Protein AF-A0AAE3VBC6-F1 (afdb_monomer_lite)

Sequence (117 aa):
MKKQERESLRLLVLELREERKRLAQALREGCSCDSAGLLKKRAALDALREGADQSFLSMSEKERYSAKGEAMEEELAVMEDATDLLDAALQLLRETDSPEEAAELLADAADYLADLL

Secondary structure (DSSP, 8-state):
--HHHHHHHHHHHHHHHHHHHHHHHHHHTTPPP-HHHHHHHHHHHHHHHHHHHHHHHTS-HHHHTSHHHHHHHHHHHHHHHHHHHHHHHHHHHHHS--HHHHHHHHHHHHHHHHHT-

Structure (mmCIF, N/CA/C/O backbone):
data_AF-A0AAE3VBC6-F1
#
_entry.id   AF-A0AAE3VBC6-F1
#
loop_
_atom_site.group_PDB
_atom_site.id
_atom_site.type_symbol
_atom_site.label_atom_id
_atom_site.label_alt_id
_atom_site.label_comp_id
_atom_site.label_asym_id
_atom_site.label_entity_id
_atom_site.label_seq_id
_atom_site.pdbx_PDB_ins_code
_atom_site.Cartn_x
_atom_site.Cartn_y
_atom_site.Cartn_z
_atom_site.occupancy
_atom_site.B_iso_or_equiv
_atom_site.auth_seq_id
_atom_site.auth_comp_id
_atom_site.auth_asym_id
_atom_site.auth_atom_id
_atom_site.pdbx_PDB_model_num
ATOM 1 N N . MET A 1 1 ? -9.571 4.530 13.437 1.00 59.34 1 MET A N 1
ATOM 2 C CA . MET A 1 1 ? -9.455 5.407 12.262 1.00 59.34 1 MET A CA 1
ATOM 3 C C . MET A 1 1 ? -10.735 6.227 12.072 1.00 59.34 1 MET A C 1
ATOM 5 O O . MET A 1 1 ? -11.830 5.684 12.218 1.00 59.34 1 MET A O 1
ATOM 9 N N . LYS A 1 2 ? -10.631 7.542 11.848 1.00 66.69 2 LYS A N 1
ATOM 10 C CA . LYS A 1 2 ? -11.770 8.403 11.481 1.00 66.69 2 LYS A CA 1
ATOM 11 C C . LYS A 1 2 ? -12.265 8.001 10.089 1.00 66.69 2 LYS A C 1
ATOM 13 O O . LYS A 1 2 ? -11.475 7.572 9.256 1.00 66.69 2 LYS A O 1
ATOM 18 N N . LYS A 1 3 ? -13.557 8.196 9.802 1.00 71.00 3 LYS A N 1
ATOM 19 C CA . LYS A 1 3 ? -14.147 7.911 8.477 1.00 71.00 3 LYS A CA 1
ATOM 20 C C . LYS A 1 3 ? -13.319 8.506 7.323 1.00 71.00 3 LYS A C 1
ATOM 22 O O . LYS A 1 3 ? -13.111 7.844 6.317 1.00 71.00 3 LYS A O 1
ATOM 27 N N . GLN A 1 4 ? -12.800 9.716 7.522 1.00 71.50 4 GLN A N 1
ATOM 28 C CA . GLN A 1 4 ? -11.978 10.426 6.545 1.00 71.50 4 GLN A CA 1
ATOM 29 C C . GLN A 1 4 ? -10.628 9.743 6.271 1.00 71.50 4 GLN A C 1
ATOM 31 O O . GLN A 1 4 ? -10.230 9.645 5.122 1.00 71.50 4 GLN A O 1
ATOM 36 N N . GLU A 1 5 ? -9.948 9.235 7.300 1.00 65.50 5 GLU A N 1
ATOM 37 C CA . GLU A 1 5 ? -8.670 8.519 7.153 1.00 65.50 5 GLU A CA 1
ATOM 38 C C . GLU A 1 5 ? -8.87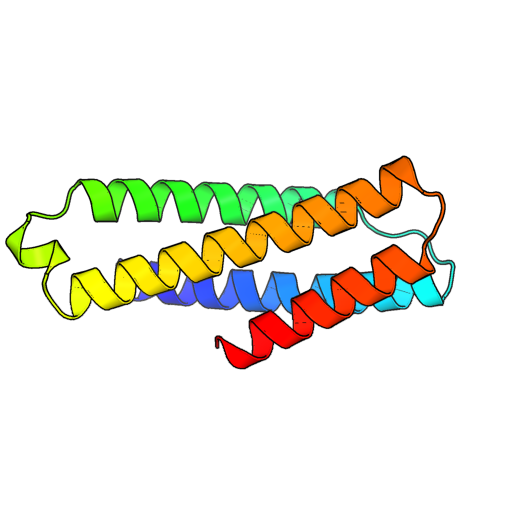0 7.202 6.382 1.00 65.50 5 GLU A C 1
ATOM 40 O O . GLU A 1 5 ? -8.074 6.874 5.509 1.00 65.50 5 GLU A O 1
ATOM 45 N N . ARG A 1 6 ? -9.996 6.511 6.617 1.00 68.69 6 ARG A N 1
ATOM 46 C CA . ARG A 1 6 ? -10.393 5.307 5.866 1.00 68.69 6 ARG A CA 1
ATOM 47 C C . ARG A 1 6 ? -10.660 5.592 4.393 1.00 68.69 6 ARG A C 1
ATOM 49 O O . ARG A 1 6 ? -10.241 4.836 3.525 1.00 68.69 6 ARG A O 1
ATOM 56 N N . GLU A 1 7 ? -11.364 6.682 4.107 1.00 72.56 7 GLU A N 1
ATOM 57 C CA . GLU A 1 7 ? -11.625 7.118 2.734 1.00 72.56 7 GLU A CA 1
ATOM 58 C C . GLU A 1 7 ? -10.330 7.540 2.029 1.00 72.56 7 GLU A C 1
ATOM 60 O O . GLU A 1 7 ? -10.119 7.160 0.880 1.00 72.56 7 GLU A O 1
ATOM 65 N N . SER A 1 8 ? -9.433 8.252 2.718 1.00 71.75 8 SER A N 1
ATOM 66 C CA . SER A 1 8 ? -8.107 8.600 2.194 1.00 71.75 8 SER A CA 1
ATOM 67 C C . SER A 1 8 ? -7.255 7.367 1.905 1.00 71.75 8 SER A C 1
ATOM 69 O O . SER A 1 8 ? -6.627 7.305 0.852 1.00 71.75 8 SER A O 1
ATOM 71 N N . LEU A 1 9 ? -7.277 6.370 2.792 1.00 69.56 9 LEU A N 1
ATOM 72 C CA . LEU A 1 9 ? -6.584 5.104 2.581 1.00 69.56 9 LEU A CA 1
ATOM 73 C C . LEU A 1 9 ? -7.139 4.364 1.363 1.00 69.56 9 LEU A C 1
ATOM 75 O O . LEU A 1 9 ? -6.384 3.978 0.476 1.00 69.56 9 LEU A O 1
ATOM 79 N N . ARG A 1 10 ? -8.466 4.227 1.279 1.00 72.50 10 ARG A N 1
ATOM 80 C CA . ARG A 1 10 ? -9.125 3.565 0.149 1.00 72.50 10 ARG A CA 1
ATOM 81 C C . ARG A 1 10 ? -8.778 4.233 -1.180 1.00 72.50 10 ARG A C 1
ATOM 83 O O . ARG A 1 10 ? -8.496 3.545 -2.157 1.00 72.50 10 ARG A O 1
ATOM 90 N N . LEU A 1 11 ? -8.778 5.565 -1.214 1.00 77.19 11 LEU A N 1
ATOM 91 C CA . LEU A 1 11 ? -8.369 6.329 -2.392 1.00 77.19 11 LEU A CA 1
ATOM 92 C C . LEU A 1 11 ? -6.900 6.082 -2.740 1.00 77.19 11 LEU A C 1
ATOM 94 O O . LEU A 1 11 ? -6.599 5.856 -3.907 1.00 77.19 11 LEU A O 1
ATOM 98 N N . LEU A 1 12 ? -6.003 6.049 -1.752 1.00 74.00 12 LEU A N 1
ATOM 99 C CA . LEU A 1 12 ? -4.586 5.792 -1.994 1.00 74.00 12 LEU A CA 1
ATOM 100 C C . LEU A 1 12 ? -4.330 4.373 -2.525 1.00 74.00 12 LEU A C 1
ATOM 102 O O . LEU A 1 12 ? -3.535 4.206 -3.446 1.00 74.00 12 LEU A O 1
ATOM 106 N N . VAL A 1 13 ? -5.029 3.360 -2.003 1.00 73.62 13 VAL A N 1
ATOM 107 C CA . VAL A 1 13 ? -4.938 1.974 -2.498 1.00 73.62 13 VAL A CA 1
ATOM 108 C C . VAL A 1 13 ? -5.452 1.873 -3.939 1.00 73.62 13 VAL A C 1
ATOM 110 O O . VAL A 1 13 ? -4.807 1.250 -4.782 1.00 73.62 13 VAL A O 1
ATOM 113 N N . LEU A 1 14 ? -6.566 2.540 -4.264 1.00 75.88 14 LEU A N 1
ATOM 114 C CA . LEU A 1 14 ? -7.079 2.621 -5.638 1.00 75.88 14 LEU A CA 1
ATOM 115 C C . LEU A 1 14 ? -6.094 3.326 -6.578 1.00 75.88 14 LEU A C 1
ATOM 117 O O . LEU A 1 14 ? -5.836 2.859 -7.686 1.00 75.88 14 LEU A O 1
ATOM 121 N N . GLU A 1 15 ? -5.518 4.438 -6.133 1.00 75.81 15 GLU A N 1
ATOM 122 C CA . GLU A 1 15 ? -4.499 5.161 -6.882 1.00 75.81 15 GLU A CA 1
ATOM 123 C C . GLU A 1 15 ? -3.230 4.334 -7.088 1.00 75.81 15 GLU A C 1
ATOM 125 O O . GLU A 1 15 ? -2.593 4.469 -8.133 1.00 75.81 15 GLU A O 1
ATOM 130 N N . LEU A 1 16 ? -2.845 3.500 -6.119 1.00 73.81 16 LEU A N 1
ATOM 131 C CA . LEU A 1 16 ? -1.711 2.591 -6.246 1.00 73.81 16 LEU A CA 1
ATOM 132 C C . LEU A 1 16 ? -2.007 1.493 -7.268 1.00 73.81 16 LEU A C 1
ATOM 134 O O . LEU A 1 16 ? -1.184 1.239 -8.147 1.00 73.81 16 LEU A O 1
ATOM 138 N N . ARG A 1 17 ? -3.194 0.885 -7.189 1.00 76.88 17 ARG A N 1
ATOM 139 C CA . ARG A 1 17 ? -3.666 -0.122 -8.144 1.00 76.88 17 ARG A CA 1
ATOM 140 C C . ARG A 1 17 ? -3.591 0.388 -9.581 1.00 76.88 17 ARG A C 1
ATOM 142 O O . ARG A 1 17 ? -3.058 -0.296 -10.451 1.00 76.88 17 ARG A O 1
ATOM 149 N N . GLU A 1 18 ? -4.117 1.582 -9.836 1.00 78.81 18 GLU A N 1
ATOM 150 C CA . GLU A 1 18 ? -4.146 2.138 -11.190 1.00 78.81 18 GLU A CA 1
ATOM 151 C C . GLU A 1 18 ? -2.746 2.487 -11.711 1.00 78.81 18 GLU A C 1
ATOM 153 O O . GLU A 1 18 ? -2.473 2.246 -12.887 1.00 78.81 18 GLU A O 1
ATOM 158 N N . GLU A 1 19 ? -1.816 2.960 -10.870 1.00 73.31 19 GLU A N 1
ATOM 159 C CA . GLU A 1 19 ? -0.427 3.114 -11.334 1.00 73.31 19 GLU A CA 1
ATOM 160 C C . GLU A 1 19 ? 0.234 1.775 -11.618 1.00 73.31 19 GLU A C 1
ATOM 162 O O . GLU A 1 19 ? 0.899 1.651 -12.640 1.00 73.31 19 GLU A O 1
ATOM 167 N N . ARG A 1 20 ? 0.049 0.764 -10.760 1.00 75.94 20 ARG A N 1
ATOM 168 C CA . ARG A 1 20 ? 0.622 -0.570 -10.987 1.00 75.94 20 ARG A CA 1
ATOM 169 C C . ARG A 1 20 ? 0.210 -1.135 -12.341 1.00 75.94 20 ARG A C 1
ATOM 171 O O . ARG A 1 20 ? 1.071 -1.597 -13.082 1.00 75.94 20 ARG A O 1
ATOM 178 N N . LYS A 1 21 ? -1.069 -1.003 -12.711 1.00 78.19 21 LYS A N 1
ATOM 179 C CA . LYS A 1 21 ? -1.554 -1.376 -14.049 1.00 78.19 21 LYS A CA 1
ATOM 180 C C . LYS A 1 21 ? -0.870 -0.582 -15.158 1.00 78.19 21 LYS A C 1
ATOM 182 O O . LYS A 1 21 ? -0.430 -1.173 -16.140 1.00 78.19 21 LYS A O 1
ATOM 187 N N . ARG A 1 22 ? -0.752 0.743 -15.009 1.00 74.94 22 ARG A N 1
ATOM 188 C CA . ARG A 1 22 ? -0.065 1.591 -16.000 1.00 74.94 22 ARG A CA 1
ATOM 189 C C . ARG A 1 22 ? 1.405 1.229 -16.151 1.00 74.94 22 ARG A C 1
ATOM 191 O O . ARG A 1 22 ? 1.924 1.283 -17.256 1.00 74.94 22 ARG A O 1
ATOM 198 N N . LEU A 1 23 ? 2.072 0.859 -15.065 1.00 72.19 23 LEU A N 1
ATOM 199 C CA . LEU A 1 23 ? 3.474 0.457 -15.078 1.00 72.19 23 LEU A CA 1
ATOM 200 C C . LEU A 1 23 ? 3.656 -0.910 -15.706 1.00 72.19 23 LEU A C 1
ATOM 202 O O . LEU A 1 23 ? 4.510 -1.048 -16.571 1.00 72.19 23 LEU A O 1
ATOM 206 N N . ALA A 1 24 ? 2.821 -1.882 -15.338 1.00 73.25 24 ALA A N 1
ATOM 207 C CA . ALA A 1 24 ? 2.789 -3.177 -16.003 1.00 73.25 24 ALA A CA 1
ATOM 208 C C . ALA A 1 24 ? 2.588 -3.006 -17.516 1.00 73.25 24 ALA A C 1
ATOM 210 O O . ALA A 1 24 ? 3.298 -3.613 -18.314 1.00 73.25 24 ALA A O 1
ATOM 211 N N . GLN A 1 25 ? 1.673 -2.122 -17.920 1.00 77.06 25 GLN A N 1
ATOM 212 C CA . GLN A 1 25 ? 1.453 -1.796 -19.324 1.00 77.06 25 GLN A CA 1
ATOM 213 C C . GLN A 1 25 ? 2.672 -1.115 -19.966 1.00 77.06 25 GLN A C 1
ATOM 215 O O . GLN A 1 25 ? 3.129 -1.564 -21.011 1.00 77.06 25 GLN A O 1
ATOM 220 N N . ALA A 1 26 ? 3.235 -0.079 -19.340 1.00 72.75 26 ALA A N 1
ATOM 221 C CA . ALA A 1 26 ? 4.391 0.645 -19.868 1.00 72.75 26 ALA A CA 1
ATOM 222 C C . ALA A 1 26 ? 5.611 -0.269 -20.049 1.00 72.75 26 ALA A C 1
ATOM 224 O O . ALA A 1 26 ? 6.306 -0.166 -21.056 1.00 72.75 26 ALA A O 1
ATOM 225 N N . LEU A 1 27 ? 5.837 -1.191 -19.111 1.00 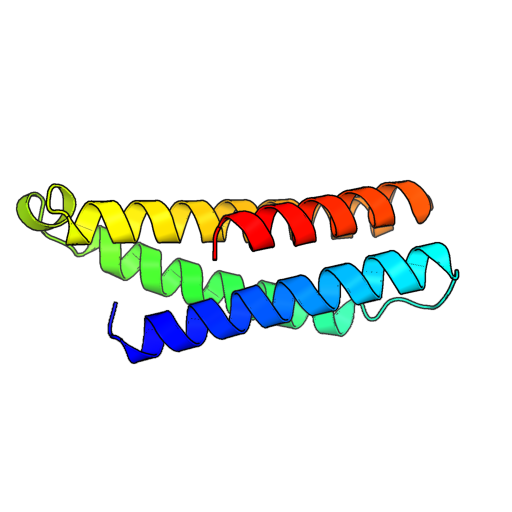71.75 27 LEU A N 1
ATOM 226 C CA . LEU A 1 27 ? 6.900 -2.188 -19.190 1.00 71.75 27 LEU A CA 1
ATOM 227 C C . LEU A 1 27 ? 6.683 -3.163 -20.349 1.00 71.75 27 LEU A C 1
ATOM 229 O O . LEU A 1 27 ? 7.609 -3.386 -21.125 1.00 71.75 27 LEU A O 1
ATOM 233 N N . ARG A 1 28 ? 5.455 -3.669 -20.529 1.00 78.00 28 ARG A N 1
ATOM 234 C CA . ARG A 1 28 ? 5.087 -4.510 -21.687 1.00 78.00 28 ARG A CA 1
ATOM 235 C C . ARG A 1 28 ? 5.248 -3.776 -23.020 1.00 78.00 28 ARG A C 1
ATOM 237 O O . ARG A 1 28 ? 5.535 -4.397 -24.037 1.00 78.00 28 ARG A O 1
ATOM 244 N N . GLU A 1 29 ? 5.064 -2.460 -23.020 1.00 78.31 29 GLU A N 1
ATOM 245 C CA . GLU A 1 29 ? 5.210 -1.592 -24.194 1.00 78.31 29 GLU A CA 1
ATOM 246 C C . GLU A 1 29 ? 6.649 -1.068 -24.390 1.00 78.31 29 GLU A C 1
ATOM 248 O O . GLU A 1 29 ? 6.907 -0.335 -25.346 1.00 78.31 29 GLU A O 1
ATOM 253 N N . GLY A 1 30 ? 7.598 -1.419 -23.509 1.00 68.50 30 GLY A N 1
ATOM 254 C CA . GLY A 1 30 ? 8.990 -0.947 -23.565 1.00 68.50 30 GLY A CA 1
ATOM 255 C C . GLY A 1 30 ? 9.153 0.563 -23.331 1.00 68.50 30 GLY A C 1
ATOM 256 O O . GLY A 1 30 ? 10.155 1.157 -23.730 1.00 68.50 30 GLY A O 1
ATOM 257 N N . CYS A 1 31 ? 8.157 1.203 -22.719 1.00 65.88 31 CYS A N 1
ATOM 258 C CA . CYS A 1 31 ? 8.136 2.629 -22.419 1.00 65.88 31 CYS A CA 1
ATOM 259 C C . CYS A 1 31 ? 8.804 2.928 -21.066 1.00 65.88 31 CYS A C 1
ATOM 261 O O . CYS A 1 31 ? 8.784 2.111 -20.146 1.00 65.88 31 CYS A O 1
ATOM 263 N N . SER A 1 32 ? 9.382 4.128 -20.913 1.00 61.84 32 SER A N 1
ATOM 264 C CA . SER A 1 32 ? 10.003 4.528 -19.644 1.00 61.84 32 SER A CA 1
ATOM 265 C C . SER A 1 32 ? 8.951 4.617 -18.535 1.00 61.84 32 SER A C 1
ATOM 267 O O . SER A 1 32 ? 8.025 5.426 -18.615 1.00 61.84 32 SER A O 1
ATOM 269 N N . CYS A 1 33 ? 9.113 3.814 -17.490 1.00 63.06 33 CYS A N 1
ATOM 270 C CA . CYS A 1 33 ? 8.260 3.809 -16.308 1.00 63.06 33 CYS A CA 1
ATOM 271 C C . CYS A 1 33 ? 8.533 5.022 -15.390 1.00 63.06 33 CYS A C 1
ATOM 273 O O . CYS A 1 33 ? 9.691 5.346 -15.113 1.00 63.06 33 CYS A O 1
ATOM 275 N N . ASP A 1 34 ? 7.480 5.667 -14.864 1.00 69.19 34 ASP A N 1
ATOM 276 C CA . ASP A 1 34 ? 7.597 6.740 -13.857 1.00 69.19 34 ASP A CA 1
ATOM 277 C C . ASP A 1 34 ? 7.868 6.160 -12.457 1.00 69.19 34 ASP A C 1
ATOM 279 O O . ASP A 1 34 ? 6.999 6.079 -11.585 1.00 69.19 34 ASP A O 1
ATOM 283 N N . SER A 1 35 ? 9.113 5.743 -12.234 1.00 66.00 35 SER A N 1
ATOM 284 C CA . SER A 1 35 ? 9.578 5.250 -10.934 1.00 66.00 35 SER A CA 1
ATOM 285 C C . SER A 1 35 ? 9.505 6.314 -9.829 1.00 66.00 35 SER A C 1
ATOM 287 O O . SER A 1 35 ? 9.346 5.978 -8.656 1.00 66.00 35 SER A O 1
ATOM 289 N N . ALA A 1 36 ? 9.555 7.606 -10.171 1.00 70.12 36 ALA A N 1
ATOM 290 C CA . ALA A 1 36 ? 9.460 8.693 -9.199 1.00 70.12 36 ALA A CA 1
ATOM 291 C C . ALA A 1 36 ? 8.033 8.851 -8.647 1.00 70.12 36 ALA A C 1
ATOM 293 O O . ALA A 1 36 ? 7.859 9.106 -7.451 1.00 70.12 36 ALA A O 1
ATOM 294 N N . GLY A 1 37 ? 7.015 8.679 -9.494 1.00 70.69 37 GLY A N 1
ATOM 295 C CA . GLY A 1 37 ? 5.613 8.618 -9.082 1.00 70.69 37 GLY A CA 1
ATOM 296 C C . GLY A 1 37 ? 5.347 7.466 -8.111 1.00 70.69 37 GLY A C 1
ATOM 297 O O . GLY A 1 37 ? 4.737 7.676 -7.060 1.00 70.69 37 GLY A O 1
ATOM 298 N N . LEU A 1 38 ? 5.886 6.279 -8.400 1.00 68.81 38 LEU A N 1
ATOM 299 C CA . LEU A 1 38 ? 5.775 5.110 -7.520 1.00 68.81 38 LEU A CA 1
ATOM 300 C C . LEU A 1 38 ? 6.365 5.339 -6.138 1.00 68.81 38 LEU A C 1
ATOM 302 O O . LEU A 1 38 ? 5.706 5.071 -5.136 1.00 68.81 38 LEU A O 1
ATOM 306 N N . LEU A 1 39 ? 7.588 5.865 -6.079 1.00 72.75 39 LEU A N 1
ATOM 307 C CA . LEU A 1 39 ? 8.276 6.117 -4.815 1.00 72.75 39 LEU A CA 1
ATOM 308 C C . LEU A 1 39 ? 7.503 7.108 -3.934 1.00 72.75 39 LEU A C 1
ATOM 310 O O . LEU A 1 39 ? 7.465 6.953 -2.715 1.00 72.75 39 LEU A O 1
ATOM 314 N N . LYS A 1 40 ? 6.827 8.095 -4.536 1.00 77.56 40 LYS A N 1
ATOM 315 C CA . LYS A 1 40 ? 5.950 9.017 -3.797 1.00 77.56 40 LYS A CA 1
ATOM 316 C C . LYS A 1 40 ? 4.721 8.314 -3.226 1.00 77.56 40 LYS A C 1
ATOM 318 O O . LYS A 1 40 ? 4.371 8.569 -2.076 1.00 77.56 40 LYS A O 1
ATOM 323 N N . LYS A 1 41 ? 4.073 7.436 -3.999 1.00 72.44 41 LYS A N 1
ATOM 324 C CA . LYS A 1 41 ? 2.901 6.678 -3.526 1.00 72.44 41 LYS A CA 1
ATOM 325 C C . LYS A 1 41 ? 3.280 5.677 -2.434 1.00 72.44 41 LYS A C 1
ATOM 327 O O . LYS A 1 41 ? 2.574 5.589 -1.436 1.00 72.44 41 LYS A O 1
ATOM 332 N N . ARG A 1 42 ? 4.439 5.024 -2.567 1.00 77.19 42 ARG A N 1
ATOM 333 C CA . ARG A 1 42 ? 5.053 4.184 -1.529 1.00 77.19 42 ARG A CA 1
ATOM 334 C C . ARG A 1 42 ? 5.238 4.957 -0.226 1.00 77.19 42 ARG A C 1
ATOM 336 O O . ARG A 1 42 ? 4.776 4.523 0.819 1.00 77.19 42 ARG A O 1
ATOM 343 N N . ALA A 1 43 ? 5.858 6.135 -0.296 1.00 80.12 43 ALA A N 1
ATOM 344 C CA . ALA A 1 43 ? 6.078 6.973 0.882 1.00 80.12 43 ALA A CA 1
ATOM 345 C C . ALA A 1 43 ? 4.763 7.426 1.546 1.00 80.12 43 ALA A C 1
ATOM 347 O O . ALA A 1 43 ? 4.693 7.534 2.768 1.00 80.12 43 ALA A O 1
ATOM 348 N N . ALA A 1 44 ? 3.713 7.679 0.757 1.00 79.81 44 ALA A N 1
ATOM 349 C CA . ALA A 1 44 ? 2.395 8.013 1.288 1.00 79.81 44 ALA A CA 1
ATOM 350 C C . ALA A 1 44 ? 1.722 6.817 1.986 1.00 79.81 44 ALA A C 1
ATOM 352 O O . ALA A 1 44 ? 1.113 7.001 3.039 1.00 79.81 44 ALA A O 1
ATOM 353 N N . LEU A 1 45 ? 1.848 5.606 1.429 1.00 75.62 45 LEU A N 1
ATOM 354 C CA . LEU A 1 45 ? 1.320 4.378 2.036 1.00 75.62 45 LEU A CA 1
ATOM 355 C C . LEU A 1 45 ? 2.008 4.072 3.362 1.00 75.62 45 LEU A C 1
ATOM 357 O O . LEU A 1 45 ? 1.316 3.820 4.343 1.00 75.62 45 LEU A O 1
ATOM 361 N N . ASP A 1 46 ? 3.334 4.195 3.413 1.00 81.75 46 ASP A N 1
ATOM 362 C CA . ASP A 1 46 ? 4.106 4.045 4.648 1.00 81.75 46 ASP A CA 1
ATOM 363 C C . ASP A 1 46 ? 3.640 5.011 5.738 1.00 81.75 46 ASP A C 1
ATOM 365 O O . ASP A 1 46 ? 3.403 4.600 6.870 1.00 81.75 46 ASP A O 1
ATOM 369 N N . ALA A 1 47 ? 3.457 6.291 5.399 1.00 81.12 47 ALA A N 1
ATOM 370 C CA . ALA A 1 47 ? 3.014 7.294 6.363 1.00 81.12 47 ALA A CA 1
ATOM 371 C C . ALA A 1 47 ? 1.601 7.001 6.899 1.00 81.12 47 ALA A C 1
ATOM 373 O O . ALA A 1 47 ? 1.325 7.209 8.083 1.00 81.12 47 ALA A O 1
ATOM 374 N N . LEU A 1 48 ? 0.697 6.509 6.042 1.00 78.62 48 LEU A N 1
ATOM 375 C CA . LEU A 1 48 ? -0.630 6.079 6.482 1.00 78.62 48 LEU A CA 1
ATOM 376 C C . LEU A 1 48 ? -0.555 4.817 7.346 1.00 78.62 48 LEU A C 1
ATOM 378 O O . LEU A 1 48 ? -1.260 4.751 8.353 1.00 78.62 48 LEU A O 1
ATOM 382 N N . ARG A 1 49 ? 0.293 3.848 6.976 1.00 81.56 49 ARG A N 1
ATOM 383 C CA . ARG A 1 49 ? 0.478 2.597 7.719 1.00 81.56 49 ARG A CA 1
ATOM 384 C C . ARG A 1 49 ? 0.989 2.904 9.113 1.00 81.56 49 ARG A C 1
ATOM 386 O O . ARG A 1 49 ? 0.382 2.474 10.079 1.00 81.56 49 ARG A O 1
ATOM 393 N N . GLU A 1 50 ? 2.029 3.723 9.223 1.00 85.50 50 GLU A N 1
ATOM 394 C CA . GLU A 1 50 ? 2.607 4.115 10.506 1.00 85.50 50 GLU A CA 1
ATOM 395 C C . GLU A 1 50 ? 1.569 4.810 11.404 1.00 85.50 50 GLU A C 1
ATOM 397 O O . GLU A 1 50 ? 1.458 4.508 12.594 1.00 85.50 50 GLU A O 1
ATOM 402 N N . GLY A 1 51 ? 0.748 5.700 10.837 1.00 82.62 51 GLY A N 1
ATOM 403 C CA . GLY A 1 51 ? -0.346 6.342 11.570 1.00 82.62 51 GLY A CA 1
ATOM 404 C C . GLY A 1 51 ? -1.429 5.358 12.034 1.00 82.62 51 GLY A C 1
ATOM 405 O O . GLY A 1 51 ? -1.957 5.488 13.148 1.00 82.62 51 GLY A O 1
ATOM 406 N N . ALA A 1 52 ? -1.754 4.363 11.206 1.00 78.88 52 ALA A N 1
ATOM 407 C CA . ALA A 1 52 ? -2.678 3.290 11.550 1.00 78.88 52 ALA A CA 1
ATOM 408 C C . ALA A 1 52 ? -2.081 2.355 12.618 1.00 78.88 52 ALA A C 1
ATOM 410 O O . ALA A 1 52 ? -2.739 2.110 13.627 1.00 78.88 52 ALA A O 1
ATOM 411 N N . ASP A 1 53 ? -0.821 1.942 12.494 1.00 82.69 53 ASP A N 1
ATOM 412 C CA . ASP A 1 53 ? -0.111 1.101 13.464 1.00 82.69 53 ASP A CA 1
ATOM 413 C C . ASP A 1 53 ? -0.071 1.767 14.843 1.00 82.69 53 ASP A C 1
ATOM 415 O O . ASP A 1 53 ? -0.470 1.176 15.847 1.00 82.69 53 ASP A O 1
ATOM 419 N N . GLN A 1 54 ? 0.309 3.047 14.912 1.00 84.56 54 GLN A N 1
ATOM 420 C CA . GLN A 1 54 ? 0.293 3.811 16.166 1.00 84.56 54 GLN A CA 1
ATOM 421 C C . GLN A 1 54 ? -1.116 3.898 16.773 1.00 84.56 54 GLN A C 1
ATOM 423 O O . GLN A 1 54 ? -1.304 3.811 17.994 1.00 84.56 54 GLN A O 1
ATOM 428 N N . SER A 1 55 ? -2.133 4.044 15.925 1.00 82.06 55 SER A N 1
ATOM 429 C CA . SER A 1 55 ? -3.530 4.087 16.352 1.00 82.06 55 SER A CA 1
ATOM 430 C C . SER A 1 55 ? -4.025 2.732 16.876 1.00 82.06 55 SER A C 1
ATOM 432 O O . SER A 1 55 ? -4.801 2.708 17.827 1.00 82.06 55 SER A O 1
ATOM 434 N N . PHE A 1 56 ? -3.569 1.613 16.310 1.00 83.06 56 PHE A N 1
ATOM 435 C CA . PHE A 1 56 ? -3.902 0.262 16.773 1.00 83.06 56 PHE A CA 1
ATOM 436 C C . PHE A 1 56 ? -3.164 -0.082 18.075 1.00 83.06 56 PHE A C 1
ATOM 438 O O . PHE A 1 56 ? -3.752 -0.576 19.042 1.00 83.06 56 PHE A O 1
ATOM 445 N N . LEU A 1 57 ? -1.879 0.268 18.158 1.00 84.69 57 LEU A N 1
ATOM 446 C CA . LEU A 1 57 ? -1.054 0.068 19.350 1.00 84.69 57 LEU A CA 1
ATOM 447 C C . LEU A 1 57 ? -1.531 0.902 20.547 1.00 84.69 57 LEU A C 1
ATOM 449 O O . LEU A 1 57 ? -1.363 0.479 21.690 1.00 84.69 57 LEU A O 1
ATOM 453 N N . SER A 1 58 ? -2.172 2.046 20.317 1.00 85.94 58 SER A N 1
ATOM 454 C CA . SER A 1 58 ? -2.766 2.858 21.389 1.00 85.94 58 SER A CA 1
ATOM 455 C C . SER A 1 58 ? -4.156 2.389 21.843 1.00 85.94 58 SER A C 1
ATOM 457 O O . SER A 1 58 ? -4.647 2.873 22.864 1.00 85.94 58 SER A O 1
ATOM 459 N N . MET A 1 59 ? -4.781 1.428 21.147 1.00 85.50 59 MET A N 1
ATOM 460 C CA . MET A 1 59 ? -6.044 0.828 21.588 1.00 85.50 59 MET A CA 1
ATOM 461 C C . MET A 1 59 ? -5.867 0.021 22.874 1.00 85.50 59 MET A C 1
ATOM 463 O O . MET A 1 59 ? -4.865 -0.675 23.063 1.00 85.50 59 MET A O 1
ATOM 467 N N . SER A 1 60 ? -6.888 0.056 23.733 1.00 87.94 60 SER A N 1
ATOM 468 C CA . SER A 1 60 ? -6.968 -0.858 24.871 1.00 87.94 60 SER A CA 1
ATOM 469 C C . SER A 1 60 ? -7.148 -2.308 24.408 1.00 87.94 60 SER A C 1
ATOM 471 O O . SER A 1 60 ? -7.682 -2.573 23.332 1.00 87.94 60 SER A O 1
ATOM 473 N N . GLU A 1 61 ? -6.765 -3.270 25.247 1.00 85.38 61 GLU A N 1
ATOM 474 C CA . GLU A 1 61 ? -6.908 -4.704 24.947 1.00 85.38 61 GLU A CA 1
ATOM 475 C C . GLU A 1 61 ? -8.355 -5.083 24.578 1.00 85.38 61 GLU A C 1
ATOM 477 O O . GLU A 1 61 ? -8.598 -5.794 23.608 1.00 85.38 61 GLU A O 1
ATOM 482 N N . LYS A 1 62 ? -9.337 -4.510 25.285 1.00 87.62 62 LYS A N 1
ATOM 483 C CA . LYS A 1 62 ? -10.763 -4.696 24.986 1.00 87.62 62 LYS A CA 1
ATOM 484 C C . LYS A 1 62 ? -11.157 -4.171 23.602 1.00 87.62 62 LYS A C 1
ATOM 486 O O . LYS A 1 62 ? -12.043 -4.735 22.967 1.00 87.62 62 LYS A O 1
ATOM 491 N N . GLU A 1 63 ? -10.564 -3.067 23.159 1.00 83.00 63 GLU A N 1
ATOM 492 C CA . GLU A 1 63 ? -10.843 -2.491 21.842 1.00 83.00 63 GLU A CA 1
ATOM 493 C C . GLU A 1 63 ? -10.187 -3.294 20.721 1.00 83.00 63 GLU A C 1
ATOM 495 O O . GLU A 1 63 ? -10.800 -3.433 19.663 1.00 83.00 63 GLU A O 1
ATOM 500 N N . ARG A 1 64 ? -9.003 -3.868 20.962 1.00 79.50 64 ARG A N 1
ATOM 501 C CA . ARG A 1 64 ? -8.334 -4.747 19.993 1.00 79.50 64 ARG A CA 1
ATOM 502 C C . ARG A 1 64 ? -9.130 -6.026 19.732 1.00 79.50 64 ARG A C 1
ATOM 504 O O . ARG A 1 64 ? -9.322 -6.375 18.581 1.00 79.50 64 ARG A O 1
ATOM 511 N N . TYR A 1 65 ? -9.704 -6.640 20.769 1.00 84.56 65 TYR A N 1
ATOM 512 C CA . TYR A 1 65 ? -10.597 -7.804 20.629 1.00 84.56 65 TYR A CA 1
ATOM 513 C C . TYR A 1 65 ? -12.061 -7.443 20.317 1.00 84.56 65 TYR A C 1
ATOM 515 O O . TYR A 1 65 ? -12.982 -8.205 20.611 1.00 84.56 65 TYR A O 1
ATOM 523 N N . SER A 1 66 ? -12.309 -6.247 19.783 1.00 88.00 66 SER A N 1
ATOM 524 C CA . SER A 1 66 ? -13.629 -5.854 19.290 1.00 88.00 66 SER A CA 1
ATOM 525 C C . SER A 1 66 ? -13.648 -5.889 17.765 1.00 88.00 66 SER A C 1
ATOM 527 O O . SER A 1 66 ? -12.603 -5.744 17.144 1.00 88.00 66 SER A O 1
ATOM 529 N N . ALA A 1 67 ? -14.834 -5.927 17.153 1.00 77.69 67 ALA A N 1
ATOM 530 C CA . ALA A 1 67 ? -14.980 -5.841 15.693 1.00 77.69 67 ALA A CA 1
ATOM 531 C C . ALA A 1 67 ? -14.274 -4.615 15.070 1.00 77.69 67 ALA A C 1
ATOM 533 O O . ALA A 1 67 ? -13.901 -4.620 13.904 1.00 77.69 67 ALA A O 1
ATOM 534 N N . LYS A 1 68 ? -14.090 -3.538 15.847 1.00 77.00 68 LYS A N 1
ATOM 535 C CA . LYS A 1 68 ? -13.336 -2.354 15.418 1.00 77.00 68 LYS A CA 1
ATOM 536 C C . LYS A 1 68 ? -11.823 -2.599 15.409 1.00 77.00 68 LYS A C 1
ATOM 538 O O . LYS A 1 68 ? -11.140 -2.013 14.579 1.00 77.00 68 LYS A O 1
ATOM 543 N N . GLY A 1 69 ? -11.319 -3.383 16.358 1.00 77.81 69 GLY A N 1
ATOM 544 C CA . GLY A 1 69 ? -9.922 -3.802 16.407 1.00 77.81 69 GLY A CA 1
ATOM 545 C C . GLY A 1 69 ? -9.614 -4.805 15.301 1.00 77.81 69 GLY A C 1
ATOM 546 O O . GLY A 1 69 ? -8.692 -4.562 14.537 1.00 77.81 69 GLY A O 1
ATOM 547 N N . GLU A 1 70 ? -10.458 -5.826 15.130 1.00 81.69 70 GLU A N 1
ATOM 548 C CA . GLU A 1 70 ? -10.346 -6.820 14.047 1.00 81.69 70 GLU A CA 1
ATOM 549 C C . GLU A 1 70 ? -10.336 -6.156 12.661 1.00 81.69 70 GLU A C 1
ATOM 551 O O . GLU A 1 70 ? -9.430 -6.386 11.869 1.00 81.69 70 GLU A O 1
ATOM 556 N N . ALA A 1 71 ? -11.278 -5.244 12.393 1.00 79.69 71 ALA A N 1
ATOM 557 C CA . ALA A 1 71 ? -11.313 -4.517 11.121 1.00 79.69 71 ALA A CA 1
ATOM 558 C C . ALA A 1 71 ? -10.074 -3.633 10.894 1.00 79.69 71 ALA A C 1
ATOM 560 O O . ALA A 1 71 ? -9.705 -3.363 9.757 1.00 79.69 71 ALA A O 1
ATOM 561 N N . MET A 1 72 ? -9.449 -3.141 11.967 1.00 77.75 72 MET A N 1
ATOM 562 C CA . MET A 1 72 ? -8.247 -2.317 11.872 1.00 77.75 72 MET A CA 1
ATOM 563 C C . MET A 1 72 ? -6.986 -3.160 11.656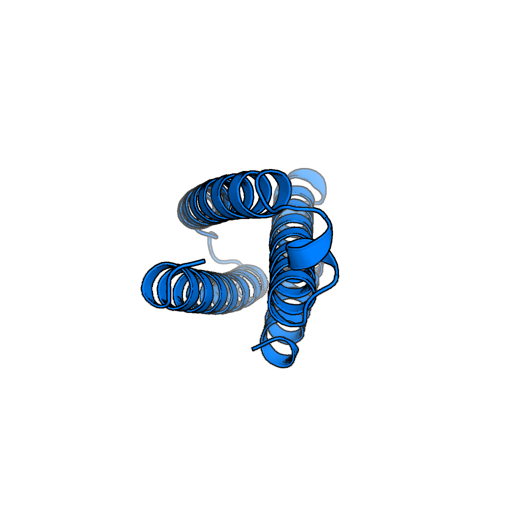 1.00 77.75 72 MET A C 1
ATOM 565 O O . MET A 1 72 ? -6.089 -2.725 10.943 1.00 77.75 72 MET A O 1
ATOM 569 N N . GLU A 1 73 ? -6.927 -4.352 12.247 1.00 81.88 73 GLU A N 1
ATOM 570 C CA . GLU A 1 73 ? -5.877 -5.344 12.006 1.00 81.88 73 GLU A CA 1
ATOM 571 C C . GLU A 1 73 ? -5.922 -5.859 10.558 1.00 81.88 73 GLU A C 1
ATOM 573 O O . GLU A 1 73 ? -4.891 -5.908 9.894 1.00 81.88 73 GLU A O 1
ATOM 578 N N . GLU A 1 74 ? -7.117 -6.141 10.032 1.00 80.69 74 GLU A N 1
ATOM 579 C CA . GLU A 1 74 ? -7.314 -6.526 8.629 1.00 80.69 74 GLU A CA 1
ATOM 580 C C . GLU A 1 74 ? -6.877 -5.411 7.665 1.00 80.69 74 GLU A C 1
ATOM 582 O O . GLU A 1 74 ? -6.155 -5.661 6.701 1.00 80.69 74 GLU A O 1
ATOM 587 N N . GLU A 1 75 ? -7.239 -4.156 7.951 1.00 76.88 75 GLU A N 1
ATOM 588 C CA . GLU A 1 75 ? -6.792 -3.007 7.156 1.00 76.88 75 GLU A CA 1
ATOM 589 C C . GLU A 1 75 ? -5.267 -2.840 7.175 1.00 76.88 75 GLU A C 1
ATOM 591 O O . GLU A 1 75 ? -4.679 -2.539 6.138 1.00 76.88 75 GLU A O 1
ATOM 596 N N . LEU A 1 76 ? -4.617 -3.062 8.322 1.00 79.94 76 LEU A N 1
ATOM 597 C CA . LEU A 1 76 ? -3.157 -3.020 8.434 1.00 79.94 76 LEU A CA 1
ATOM 598 C C . LEU A 1 76 ? -2.480 -4.129 7.619 1.00 79.94 76 LEU A C 1
ATOM 600 O O . LEU A 1 76 ? -1.506 -3.845 6.922 1.00 79.94 76 LEU A O 1
ATOM 604 N N . ALA A 1 77 ? -3.021 -5.349 7.644 1.00 80.56 77 ALA A N 1
ATOM 605 C CA . ALA A 1 77 ? -2.509 -6.463 6.845 1.00 80.56 77 ALA A CA 1
ATOM 606 C C . ALA A 1 77 ? -2.587 -6.165 5.338 1.00 80.56 77 ALA A C 1
ATOM 608 O O . ALA A 1 77 ? -1.613 -6.348 4.611 1.00 80.56 77 ALA A O 1
ATOM 609 N N . VAL A 1 78 ? -3.704 -5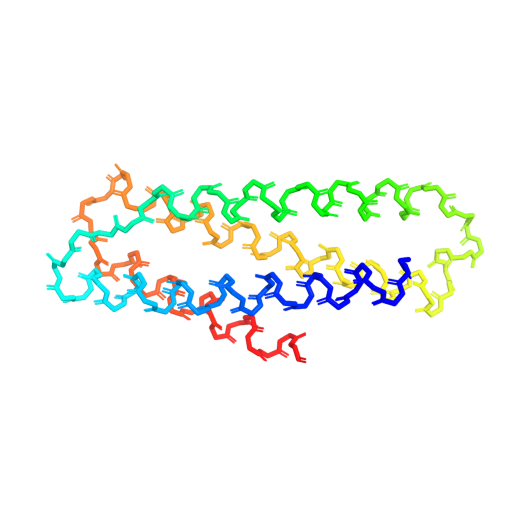.593 4.874 1.00 77.81 78 VAL A N 1
ATOM 610 C CA . VAL A 1 78 ? -3.854 -5.161 3.474 1.00 77.81 78 VAL A CA 1
ATOM 611 C C . VAL A 1 78 ? -2.817 -4.102 3.092 1.00 77.81 78 VAL A C 1
ATOM 613 O O . VAL A 1 78 ? -2.303 -4.109 1.972 1.00 77.81 78 VAL A O 1
ATOM 616 N N . MET A 1 79 ? -2.500 -3.177 4.001 1.00 74.56 79 MET A N 1
ATOM 617 C CA . MET A 1 79 ? -1.486 -2.152 3.750 1.00 74.56 79 MET A CA 1
ATOM 618 C C . MET A 1 79 ? -0.081 -2.740 3.644 1.00 74.56 79 MET A C 1
ATOM 620 O O . MET A 1 79 ? 0.679 -2.299 2.785 1.00 74.56 79 MET A O 1
ATOM 624 N N . GLU A 1 80 ? 0.251 -3.718 4.484 1.00 80.25 80 GLU A N 1
ATOM 625 C CA . GLU A 1 80 ? 1.535 -4.418 4.455 1.00 80.25 80 GLU A CA 1
ATOM 626 C C . GLU A 1 80 ? 1.728 -5.187 3.141 1.00 80.25 80 GLU A C 1
ATOM 628 O O . GLU A 1 80 ? 2.705 -4.940 2.428 1.00 80.25 80 GLU A O 1
ATOM 633 N N . ASP A 1 81 ? 0.736 -5.983 2.736 1.00 78.94 81 ASP A N 1
ATOM 634 C CA . ASP A 1 81 ? 0.766 -6.695 1.453 1.00 78.94 81 ASP A CA 1
ATOM 635 C C . ASP A 1 81 ? 0.877 -5.722 0.267 1.00 78.94 81 ASP A C 1
ATOM 637 O O . ASP A 1 81 ? 1.618 -5.940 -0.700 1.00 78.94 81 ASP A O 1
ATOM 641 N N . ALA A 1 82 ? 0.145 -4.603 0.332 1.00 72.75 82 ALA A N 1
ATOM 642 C CA . ALA A 1 82 ? 0.221 -3.559 -0.676 1.00 72.75 82 ALA A CA 1
ATOM 643 C C . ALA A 1 82 ? 1.621 -2.938 -0.744 1.00 72.75 82 ALA A C 1
ATOM 645 O O . ALA A 1 82 ? 2.066 -2.615 -1.840 1.00 72.75 82 ALA A O 1
ATOM 646 N N . THR A 1 83 ? 2.333 -2.755 0.365 1.00 75.56 83 THR A N 1
ATOM 647 C CA . THR A 1 83 ? 3.708 -2.240 0.326 1.00 75.56 83 THR A CA 1
ATOM 648 C C . THR A 1 83 ? 4.702 -3.275 -0.197 1.00 75.56 83 THR A C 1
ATOM 650 O O . THR A 1 83 ? 5.486 -2.950 -1.091 1.00 75.56 83 THR A O 1
ATOM 653 N N . ASP A 1 84 ? 4.601 -4.530 0.238 1.00 79.94 84 ASP A N 1
ATOM 654 C CA . ASP A 1 84 ? 5.544 -5.596 -0.125 1.00 79.94 84 ASP A CA 1
ATOM 655 C C . ASP A 1 84 ? 5.527 -5.895 -1.627 1.00 79.94 84 ASP A C 1
ATOM 657 O O . ASP A 1 84 ? 6.571 -5.978 -2.280 1.00 79.94 84 ASP A O 1
ATOM 661 N N . LEU A 1 85 ? 4.332 -5.959 -2.219 1.00 73.38 85 LEU A N 1
ATOM 662 C CA . LEU A 1 85 ? 4.178 -6.160 -3.660 1.00 73.38 85 LEU A CA 1
ATOM 663 C C . LEU A 1 85 ? 4.754 -4.997 -4.485 1.00 73.38 85 LEU A C 1
ATOM 665 O O . LEU A 1 85 ? 5.149 -5.180 -5.637 1.00 73.38 85 LEU A O 1
ATOM 669 N N . LEU A 1 86 ? 4.790 -3.780 -3.927 1.00 73.44 86 LEU A N 1
ATOM 670 C CA . LEU A 1 86 ? 5.369 -2.625 -4.612 1.00 73.44 86 LEU A CA 1
ATOM 671 C C . LEU A 1 86 ? 6.892 -2.687 -4.572 1.00 73.44 86 LEU A C 1
ATOM 673 O O . LEU A 1 86 ? 7.540 -2.437 -5.589 1.00 73.44 86 LEU A O 1
ATOM 677 N N . ASP A 1 87 ? 7.443 -3.021 -3.410 1.00 78.25 87 ASP A N 1
ATOM 678 C CA . ASP A 1 87 ? 8.881 -3.131 -3.209 1.00 78.25 87 ASP A CA 1
ATOM 679 C C . ASP A 1 87 ? 9.461 -4.278 -4.051 1.00 78.25 87 ASP A C 1
ATOM 681 O O . ASP A 1 87 ? 10.475 -4.081 -4.721 1.00 78.25 87 ASP A O 1
ATOM 685 N N . ALA A 1 88 ? 8.765 -5.417 -4.143 1.00 74.06 88 ALA A N 1
ATOM 686 C CA . ALA A 1 88 ? 9.143 -6.527 -5.018 1.00 74.06 88 ALA A CA 1
ATOM 687 C C . ALA A 1 88 ? 9.179 -6.124 -6.506 1.00 74.06 88 ALA A C 1
ATOM 689 O O . ALA A 1 88 ? 10.144 -6.422 -7.212 1.00 74.06 88 ALA A O 1
ATOM 690 N N . ALA A 1 89 ? 8.180 -5.376 -6.984 1.00 70.56 89 ALA A N 1
ATOM 691 C CA . ALA A 1 89 ? 8.173 -4.868 -8.354 1.00 70.56 89 ALA A CA 1
ATOM 692 C C . ALA A 1 89 ? 9.310 -3.870 -8.624 1.00 70.56 89 ALA A C 1
ATOM 694 O O . ALA A 1 89 ? 9.974 -3.932 -9.660 1.00 70.56 89 ALA A O 1
ATOM 695 N N . LEU A 1 90 ? 9.555 -2.946 -7.688 1.00 72.81 90 LEU A N 1
ATOM 696 C CA . LEU A 1 90 ? 10.660 -1.990 -7.780 1.00 72.81 90 LEU A CA 1
ATOM 697 C C . LEU A 1 90 ? 12.020 -2.695 -7.761 1.00 72.81 90 LEU A C 1
ATOM 699 O O . LEU A 1 90 ? 12.943 -2.254 -8.445 1.00 72.81 90 LEU A O 1
ATOM 703 N N . GLN A 1 91 ? 12.155 -3.772 -6.990 1.00 74.81 91 GLN A N 1
ATOM 704 C CA . GLN A 1 91 ? 13.371 -4.569 -6.925 1.00 74.81 91 GLN A CA 1
ATOM 705 C C . GLN A 1 91 ? 13.621 -5.322 -8.235 1.00 74.81 91 GLN A C 1
ATOM 707 O O . GLN A 1 91 ? 14.719 -5.215 -8.780 1.00 74.81 91 GLN A O 1
ATOM 712 N N . LEU A 1 92 ? 12.603 -5.979 -8.804 1.00 69.19 92 LEU A N 1
ATOM 713 C CA . LEU A 1 92 ? 12.714 -6.651 -10.105 1.00 69.19 92 LEU A CA 1
ATOM 714 C C . LEU A 1 92 ? 13.172 -5.687 -11.205 1.00 69.19 92 LEU A C 1
ATOM 716 O O . LEU A 1 92 ? 14.112 -6.000 -11.936 1.00 69.19 92 LEU A O 1
ATOM 720 N N . LEU A 1 93 ? 12.601 -4.478 -11.248 1.00 67.75 93 LEU A N 1
ATOM 721 C CA . LEU A 1 93 ? 13.013 -3.426 -12.185 1.00 67.75 93 LEU A CA 1
ATOM 722 C C . LEU A 1 93 ? 14.468 -2.977 -12.024 1.00 67.75 93 LEU A C 1
ATOM 724 O O . LEU A 1 93 ? 15.061 -2.482 -12.979 1.00 67.75 93 LEU A O 1
ATOM 728 N N . ARG A 1 94 ? 15.042 -3.103 -10.824 1.00 71.94 94 ARG A N 1
ATOM 729 C CA . ARG A 1 94 ? 16.434 -2.721 -10.550 1.00 71.94 94 ARG A CA 1
ATOM 730 C C . ARG A 1 94 ? 17.422 -3.848 -10.821 1.00 71.94 94 ARG A C 1
ATOM 732 O O . ARG A 1 94 ? 18.567 -3.553 -11.146 1.00 71.94 94 ARG A O 1
ATOM 739 N N . GLU A 1 95 ? 17.016 -5.098 -10.617 1.00 69.81 95 GLU A N 1
ATOM 740 C CA . GLU A 1 95 ? 17.937 -6.238 -10.557 1.00 69.81 95 GLU A CA 1
ATOM 741 C C . GLU A 1 95 ? 17.986 -7.071 -11.835 1.00 69.81 95 GLU A C 1
ATOM 743 O O . GLU A 1 95 ? 19.045 -7.607 -12.157 1.00 69.81 95 GLU A O 1
ATOM 748 N N . THR A 1 96 ? 16.869 -7.211 -12.549 1.00 59.06 96 THR A N 1
ATOM 749 C CA . THR A 1 96 ? 16.750 -8.276 -13.559 1.00 59.06 96 THR A CA 1
ATOM 750 C C . THR A 1 96 ? 16.845 -7.811 -15.006 1.00 59.06 96 THR A C 1
ATOM 752 O O . THR A 1 96 ? 16.977 -8.665 -15.877 1.00 59.06 96 THR A O 1
ATOM 755 N N . ASP A 1 97 ? 16.767 -6.504 -15.297 1.00 62.00 97 ASP A N 1
ATOM 756 C CA . ASP A 1 97 ? 16.549 -6.002 -16.673 1.00 62.00 97 ASP A CA 1
ATOM 757 C C . ASP A 1 97 ? 15.391 -6.754 -17.392 1.00 62.00 97 ASP A C 1
ATOM 759 O O . ASP A 1 97 ? 15.311 -6.764 -18.620 1.00 62.00 97 ASP A O 1
ATOM 763 N N . SER A 1 98 ? 14.487 -7.392 -16.626 1.00 68.38 98 SER A N 1
ATOM 764 C CA . SER A 1 98 ? 13.375 -8.225 -17.093 1.00 68.38 98 SER A CA 1
ATOM 765 C C . SER A 1 98 ? 12.064 -7.463 -16.883 1.00 68.38 98 SER A C 1
ATOM 767 O O . SER A 1 98 ? 11.398 -7.606 -15.851 1.00 68.38 98 SER A O 1
ATOM 769 N N . PRO A 1 99 ? 11.686 -6.581 -17.827 1.00 71.12 99 PRO A N 1
ATOM 770 C CA . PRO A 1 99 ? 10.474 -5.776 -17.709 1.00 71.12 99 PRO A CA 1
ATOM 771 C C . PRO A 1 99 ? 9.203 -6.634 -17.706 1.00 71.12 99 PRO A C 1
ATOM 773 O O . PRO A 1 99 ? 8.182 -6.200 -17.181 1.00 71.12 99 PRO A O 1
ATOM 776 N N . GLU A 1 100 ? 9.258 -7.846 -18.260 1.00 76.38 100 GLU A N 1
ATOM 777 C CA . GLU A 1 100 ? 8.118 -8.759 -18.373 1.00 76.38 100 GLU A CA 1
ATOM 778 C C . GLU A 1 100 ? 7.736 -9.371 -17.020 1.00 76.38 100 GLU A C 1
ATOM 780 O O . GLU A 1 100 ? 6.578 -9.262 -16.621 1.00 76.38 100 GLU A O 1
ATOM 785 N N . GLU A 1 101 ? 8.701 -9.903 -16.263 1.00 76.25 101 GLU A N 1
ATOM 786 C CA . GLU A 1 101 ? 8.453 -10.452 -14.918 1.00 76.25 101 GLU A CA 1
ATOM 787 C C . GLU A 1 101 ? 7.999 -9.360 -13.939 1.00 76.25 101 GLU A C 1
ATOM 789 O O . GLU A 1 101 ? 7.058 -9.548 -13.166 1.00 76.25 101 GLU A O 1
ATOM 794 N N . ALA A 1 102 ? 8.612 -8.173 -14.014 1.00 74.00 102 ALA A N 1
ATOM 795 C CA . ALA A 1 102 ? 8.178 -7.022 -13.228 1.00 74.00 102 ALA A CA 1
ATOM 796 C C . ALA A 1 102 ? 6.745 -6.586 -13.589 1.00 74.00 102 ALA A C 1
ATOM 798 O O . ALA A 1 102 ? 5.971 -6.203 -12.709 1.00 74.00 102 ALA A O 1
ATOM 799 N N . ALA A 1 103 ? 6.372 -6.652 -14.870 1.00 76.19 103 ALA A N 1
ATOM 800 C CA . ALA A 1 103 ? 5.029 -6.314 -15.323 1.00 76.19 103 ALA A CA 1
ATOM 801 C C . ALA A 1 103 ? 3.973 -7.332 -14.881 1.00 76.19 103 ALA A C 1
ATOM 803 O O . ALA A 1 103 ? 2.858 -6.929 -14.551 1.00 76.19 103 ALA A O 1
ATOM 804 N N . GLU A 1 104 ? 4.288 -8.628 -14.893 1.00 81.50 104 GLU A N 1
ATOM 805 C CA . GLU A 1 104 ? 3.396 -9.670 -14.369 1.00 81.50 104 GLU A CA 1
ATOM 806 C C . GLU A 1 104 ? 3.160 -9.482 -12.873 1.00 81.50 104 GLU A C 1
ATOM 808 O O . GLU A 1 104 ? 2.010 -9.359 -12.457 1.00 81.50 104 GLU A O 1
ATOM 813 N N . LEU A 1 105 ? 4.224 -9.294 -12.088 1.00 80.00 105 LEU A N 1
ATOM 814 C CA . LEU A 1 105 ? 4.101 -9.078 -10.647 1.00 80.00 105 LEU A CA 1
ATOM 815 C C . LEU A 1 105 ? 3.273 -7.824 -10.311 1.00 80.00 105 LEU A C 1
ATOM 817 O O . LEU A 1 105 ? 2.443 -7.841 -9.406 1.00 80.00 105 LEU A O 1
ATOM 821 N N . LEU A 1 106 ? 3.466 -6.730 -11.056 1.00 76.00 106 LEU A N 1
ATOM 822 C CA . LEU A 1 106 ? 2.680 -5.502 -10.890 1.00 76.00 106 LEU A CA 1
ATOM 823 C C . LEU A 1 106 ? 1.201 -5.689 -11.249 1.00 76.00 106 LEU A C 1
ATOM 825 O O . LEU A 1 106 ? 0.346 -5.076 -10.604 1.00 76.00 106 LEU A O 1
ATOM 829 N N . ALA A 1 107 ? 0.900 -6.495 -12.269 1.00 78.75 107 ALA A N 1
ATOM 830 C CA . ALA A 1 107 ? -0.468 -6.797 -12.675 1.00 78.75 107 ALA A CA 1
ATOM 831 C C . ALA A 1 107 ? -1.170 -7.674 -11.629 1.00 78.75 107 ALA A C 1
ATOM 833 O O . ALA A 1 107 ? -2.229 -7.288 -11.137 1.00 78.75 107 ALA A O 1
ATOM 834 N N . ASP A 1 108 ? -0.530 -8.764 -11.206 1.00 80.88 108 ASP A N 1
ATOM 835 C CA . ASP A 1 108 ? -1.052 -9.671 -10.178 1.00 80.88 108 ASP A CA 1
ATOM 836 C C . ASP A 1 108 ? -1.279 -8.929 -8.855 1.00 80.88 108 ASP A C 1
ATOM 838 O O . ASP A 1 108 ? -2.321 -9.057 -8.212 1.00 80.88 108 ASP A O 1
ATOM 842 N N . ALA A 1 109 ? -0.347 -8.047 -8.486 1.00 74.69 109 ALA A N 1
ATOM 843 C CA . ALA A 1 109 ? -0.477 -7.192 -7.316 1.00 74.69 109 ALA A CA 1
ATOM 844 C C . ALA A 1 109 ? -1.621 -6.171 -7.417 1.00 74.69 109 ALA A C 1
ATOM 846 O O . ALA A 1 109 ? -2.155 -5.729 -6.398 1.00 74.69 109 ALA A O 1
ATOM 847 N N . ALA A 1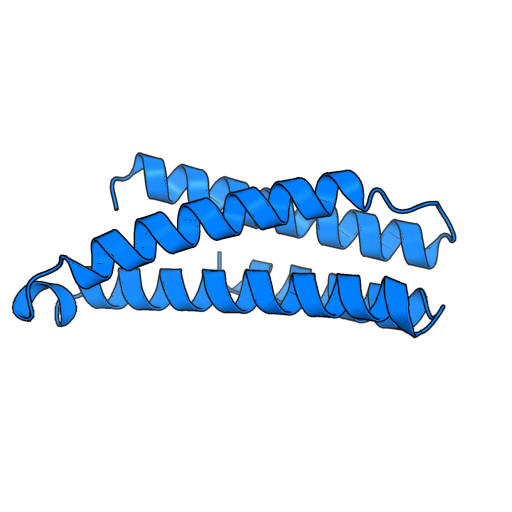 110 ? -1.967 -5.723 -8.624 1.00 72.69 110 ALA A N 1
ATOM 848 C CA . ALA A 1 110 ? -3.086 -4.812 -8.847 1.00 72.69 110 ALA A CA 1
ATOM 849 C C . ALA A 1 110 ? -4.440 -5.538 -8.821 1.00 72.69 110 ALA A C 1
ATOM 851 O O . ALA A 1 110 ? -5.450 -4.922 -8.460 1.00 72.69 110 ALA A O 1
ATOM 852 N N . ASP A 1 111 ? -4.460 -6.815 -9.194 1.00 78.25 111 ASP A N 1
ATOM 853 C CA . ASP A 1 111 ? -5.645 -7.668 -9.141 1.00 78.25 111 ASP A CA 1
ATOM 854 C C . ASP A 1 111 ? -5.908 -8.171 -7.716 1.00 78.25 111 ASP A C 1
ATOM 856 O O . ASP A 1 111 ? -7.038 -8.060 -7.250 1.00 78.25 111 ASP A O 1
ATOM 860 N N . TYR A 1 112 ? -4.873 -8.540 -6.954 1.00 74.00 112 TYR A N 1
ATOM 861 C CA . TYR A 1 112 ? -4.996 -8.844 -5.520 1.00 74.00 112 TYR A CA 1
ATOM 862 C C . TYR A 1 112 ? -5.626 -7.686 -4.728 1.00 74.00 112 TYR A C 1
ATOM 864 O O . TYR A 1 112 ? -6.561 -7.874 -3.952 1.00 74.00 112 TYR A O 1
ATOM 872 N N . LEU A 1 113 ? -5.190 -6.448 -4.990 1.00 68.12 113 LEU A N 1
ATOM 873 C CA . LEU A 1 113 ? -5.794 -5.258 -4.380 1.00 68.12 113 LEU A CA 1
ATOM 874 C C . LEU A 1 113 ? -7.244 -5.005 -4.817 1.00 68.12 113 LEU A C 1
ATOM 876 O O . LEU A 1 113 ? -7.950 -4.247 -4.154 1.00 68.12 113 LEU A O 1
ATOM 880 N N . ALA A 1 114 ? -7.689 -5.566 -5.944 1.00 67.62 114 ALA A N 1
ATOM 881 C CA . ALA A 1 114 ? -9.072 -5.445 -6.391 1.00 67.62 114 ALA A CA 1
ATOM 882 C C . ALA A 1 114 ? -10.018 -6.310 -5.554 1.00 67.62 114 ALA A C 1
ATOM 884 O O . ALA A 1 114 ? -11.139 -5.880 -5.298 1.00 67.62 114 ALA A O 1
ATOM 885 N N . ASP A 1 115 ? -9.553 -7.483 -5.125 1.00 68.00 115 ASP A N 1
ATOM 886 C CA . ASP A 1 115 ? -10.341 -8.435 -4.338 1.00 68.00 115 ASP A CA 1
ATOM 887 C C . ASP A 1 115 ? -10.473 -8.016 -2.863 1.00 68.00 115 ASP A C 1
ATOM 889 O O . ASP A 1 115 ? -11.361 -8.491 -2.156 1.00 68.00 115 ASP A O 1
ATOM 893 N N . LEU A 1 116 ? -9.620 -7.092 -2.411 1.00 61.94 116 LEU A N 1
ATOM 894 C CA . LEU A 1 116 ? -9.578 -6.575 -1.040 1.00 61.94 116 LEU A CA 1
ATOM 895 C C . LEU A 1 116 ? -10.426 -5.303 -0.805 1.00 61.94 116 LEU A C 1
ATOM 897 O O . LEU A 1 116 ? -10.538 -4.855 0.338 1.00 61.94 116 LEU A O 1
ATOM 901 N N . LEU A 1 117 ? -11.000 -4.690 -1.853 1.00 59.19 117 LEU A N 1
ATOM 902 C CA . LEU A 1 117 ? -11.690 -3.380 -1.813 1.00 59.19 117 LEU A CA 1
ATOM 9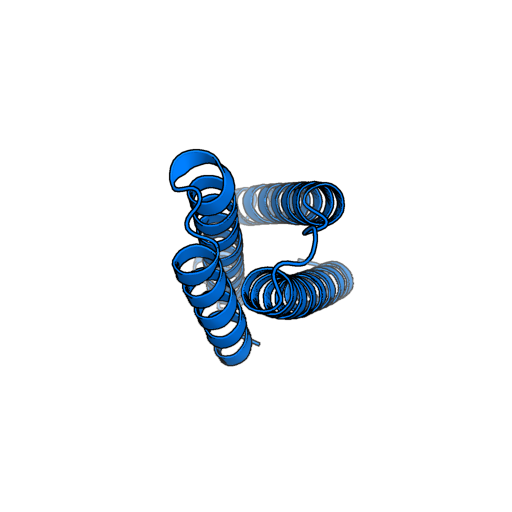03 C C . LEU A 1 117 ? -13.200 -3.425 -2.072 1.00 59.19 117 LEU A C 1
ATOM 905 O O . LEU A 1 117 ? -13.870 -2.451 -1.622 1.00 59.19 117 LEU A O 1
#

Foldseek 3Di:
DPPVLVVVLLVLLLVLLVLLLVLLVCLVVVHDRPVVVLVVSLVVLVVSLVVLVVVLVPDDPVCCPDPNVVVSVLSSVLSVLLNVLSVVLVVCVVPPVCSNVSSVSSNVSSVVSVVSD

Radius of gyration: 15.7 Å; chains: 1; bounding box: 33×21×49 Å

Organism: NCBI:txid371674

pLDDT: mean 75.28, std 6.32, range [59.06, 88.0]